Protein AF-B9VQ39-F1 (afdb_monomer_lite)

Sequence (81 aa):
ATPSNCVDQSTYPDYYFRITNSEHKVELKEKFKRMCEKSMIKKRYMHLTEEILKENPNICAYMAPSLDARQDIVVVEVPKL

Radius of gyration: 13.82 Å; chains: 1; bounding box: 28×24×36 Å

Structure (mmCIF, N/CA/C/O backbone):
data_AF-B9VQ39-F1
#
_entry.id   AF-B9VQ39-F1
#
loop_
_atom_site.group_PDB
_atom_site.id
_atom_site.type_symbol
_atom_site.label_atom_id
_atom_site.label_alt_id
_atom_site.label_comp_id
_atom_site.label_asym_id
_atom_site.label_entity_id
_atom_site.label_seq_id
_atom_site.pdbx_PDB_ins_code
_atom_site.Cartn_x
_atom_site.Cartn_y
_atom_site.Cartn_z
_atom_site.occupancy
_atom_site.B_iso_or_equiv
_atom_site.auth_seq_id
_atom_site.auth_comp_id
_atom_site.auth_asym_id
_atom_site.auth_atom_id
_atom_site.pdbx_PDB_model_num
ATOM 1 N N . ALA A 1 1 ? -2.475 11.910 -17.990 1.00 86.62 1 ALA A N 1
ATOM 2 C CA . ALA A 1 1 ? -3.565 10.977 -17.683 1.00 86.62 1 ALA A CA 1
ATOM 3 C C . ALA A 1 1 ? -3.595 10.595 -16.202 1.00 86.62 1 ALA A C 1
ATOM 5 O O . ALA A 1 1 ? -2.589 10.647 -15.514 1.00 86.62 1 ALA A O 1
ATOM 6 N N . THR A 1 2 ? -4.761 10.189 -15.703 1.00 92.12 2 THR A N 1
ATOM 7 C CA . THR A 1 2 ? -4.919 9.540 -14.390 1.00 92.12 2 THR A CA 1
ATOM 8 C C . THR A 1 2 ? -5.010 8.024 -14.611 1.00 92.12 2 THR A C 1
ATOM 10 O O . THR A 1 2 ? -5.661 7.631 -15.581 1.00 92.12 2 THR A O 1
ATOM 13 N N . PRO A 1 3 ? -4.401 7.160 -13.771 1.00 95.62 3 PRO A N 1
ATOM 14 C CA . PRO A 1 3 ? -4.547 5.710 -13.917 1.00 95.62 3 PRO A CA 1
ATOM 15 C C . PRO A 1 3 ? -6.019 5.274 -13.875 1.00 95.62 3 PRO A C 1
ATOM 17 O O . PRO A 1 3 ? -6.827 5.890 -13.184 1.00 95.62 3 PRO A O 1
ATOM 20 N N . SER A 1 4 ? -6.372 4.201 -14.582 1.00 94.25 4 SER A N 1
ATOM 21 C CA . SER A 1 4 ? -7.754 3.696 -14.645 1.00 94.25 4 SER A CA 1
ATOM 22 C C . SER A 1 4 ? -8.185 2.949 -13.381 1.00 94.25 4 SER A C 1
ATOM 24 O O . SER A 1 4 ? -9.354 3.009 -12.999 1.00 94.25 4 SER A O 1
ATOM 26 N N . ASN A 1 5 ? -7.252 2.264 -12.715 1.00 95.88 5 ASN A N 1
ATOM 27 C CA . ASN A 1 5 ? -7.528 1.509 -11.498 1.00 95.88 5 ASN A CA 1
ATOM 28 C C . ASN A 1 5 ? -7.874 2.454 -10.338 1.00 95.88 5 ASN A C 1
ATOM 30 O O . ASN A 1 5 ? -7.074 3.311 -9.953 1.00 95.88 5 ASN A O 1
ATOM 34 N N . CYS A 1 6 ? -9.078 2.282 -9.793 1.00 97.44 6 CYS A N 1
ATOM 35 C CA . CYS A 1 6 ? -9.658 3.115 -8.752 1.00 97.44 6 CYS A CA 1
ATOM 36 C C . CYS A 1 6 ? -9.833 2.307 -7.468 1.00 97.44 6 CYS A C 1
ATOM 38 O O . CYS A 1 6 ? -10.418 1.228 -7.484 1.00 97.44 6 CYS A O 1
ATOM 40 N N . VAL A 1 7 ? -9.354 2.853 -6.356 1.00 97.62 7 VAL A N 1
ATOM 41 C CA . VAL A 1 7 ? -9.376 2.202 -5.050 1.00 97.62 7 VAL A CA 1
ATOM 42 C C . VAL A 1 7 ? -10.110 3.087 -4.054 1.00 97.62 7 VAL A C 1
ATOM 44 O O . VAL A 1 7 ? -9.717 4.237 -3.823 1.00 97.62 7 VAL A O 1
ATOM 47 N N . ASP A 1 8 ? -11.170 2.551 -3.454 1.00 98.19 8 ASP A N 1
ATOM 48 C CA . ASP A 1 8 ? -11.931 3.239 -2.415 1.00 98.19 8 ASP A CA 1
ATOM 49 C C . ASP A 1 8 ? -11.149 3.299 -1.103 1.00 98.19 8 ASP A C 1
ATOM 51 O O . ASP A 1 8 ? -10.561 2.323 -0.634 1.00 98.19 8 ASP A O 1
ATOM 55 N N . GLN A 1 9 ? -11.152 4.473 -0.474 1.00 98.38 9 GLN A N 1
ATOM 56 C CA . GLN A 1 9 ? -10.405 4.692 0.762 1.00 98.38 9 GLN A CA 1
ATOM 57 C C . GLN A 1 9 ? -10.986 3.896 1.937 1.00 98.38 9 GLN A C 1
ATOM 59 O O . GLN A 1 9 ? -10.243 3.537 2.850 1.00 98.38 9 GLN A O 1
ATOM 64 N N . SER A 1 10 ? -12.289 3.594 1.908 1.00 97.81 10 SER A N 1
ATOM 65 C CA . SER A 1 10 ? -12.978 2.818 2.947 1.00 97.81 10 SER A CA 1
ATOM 66 C C . SER A 1 10 ? -12.512 1.362 3.015 1.00 97.81 10 SER A C 1
ATOM 68 O O . SER A 1 10 ? -12.486 0.792 4.102 1.00 97.81 10 SER A O 1
ATOM 70 N N . THR A 1 11 ? -12.111 0.772 1.885 1.00 97.94 11 THR A N 1
ATOM 71 C CA . THR A 1 11 ? -11.643 -0.622 1.783 1.00 97.94 11 THR A CA 1
ATOM 72 C C . THR A 1 11 ? -10.121 -0.730 1.651 1.00 97.94 11 THR A C 1
ATOM 74 O O . THR A 1 11 ? -9.560 -1.823 1.761 1.00 97.94 11 THR A O 1
ATOM 77 N N . TYR A 1 12 ? -9.422 0.398 1.478 1.00 98.38 12 TYR A N 1
ATOM 78 C CA . TYR A 1 12 ? -7.965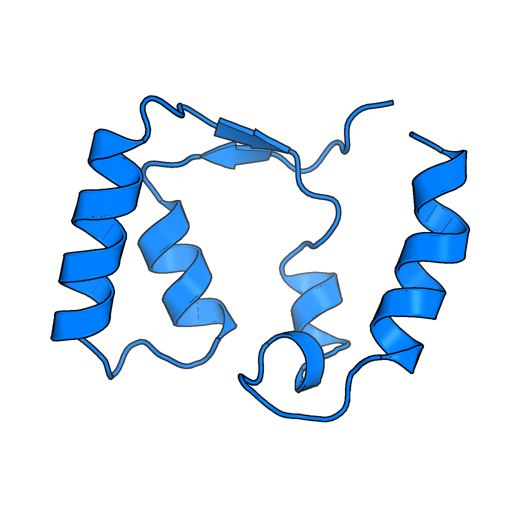 0.433 1.346 1.00 98.38 12 TYR A CA 1
ATOM 79 C C . TYR A 1 12 ? -7.200 -0.219 2.511 1.00 98.38 12 TYR A C 1
ATOM 81 O O . TYR A 1 12 ? -6.213 -0.900 2.230 1.00 98.38 12 TYR A O 1
ATOM 89 N N . PRO A 1 13 ? -7.597 -0.071 3.795 1.00 98.62 13 PRO A N 1
ATOM 90 C CA . PRO A 1 13 ? -6.922 -0.762 4.893 1.00 98.62 13 PRO A CA 1
ATOM 91 C C . PRO A 1 13 ? -6.919 -2.284 4.739 1.00 98.62 13 PRO A C 1
ATOM 93 O O . PRO A 1 13 ? -5.881 -2.910 4.935 1.00 98.62 13 PRO A O 1
ATOM 96 N N . ASP A 1 14 ? -8.046 -2.878 4.349 1.00 98.38 14 ASP A N 1
ATOM 97 C CA . ASP A 1 14 ? -8.149 -4.327 4.155 1.00 98.38 14 ASP A CA 1
ATOM 98 C C . ASP A 1 14 ? -7.346 -4.782 2.939 1.00 98.38 14 ASP A C 1
ATOM 100 O O . ASP A 1 14 ? -6.585 -5.745 3.016 1.00 98.38 14 ASP A O 1
ATOM 104 N N . TYR A 1 15 ? -7.447 -4.044 1.833 1.00 97.94 15 TYR A N 1
ATOM 105 C CA . TYR A 1 15 ? -6.640 -4.292 0.642 1.00 97.94 15 TYR A CA 1
ATOM 106 C C . TYR A 1 15 ? -5.136 -4.263 0.952 1.00 97.94 15 TYR A C 1
ATOM 108 O O . TYR A 1 15 ? -4.423 -5.218 0.643 1.00 97.94 15 TYR A O 1
ATOM 116 N N . TYR A 1 16 ? -4.660 -3.191 1.593 1.00 98.38 16 TYR A N 1
ATOM 117 C CA . TYR A 1 16 ? -3.243 -2.965 1.868 1.00 98.38 16 TYR A CA 1
ATOM 118 C C . TYR A 1 16 ? -2.663 -4.039 2.791 1.00 98.38 16 TYR A C 1
ATOM 120 O O . TYR A 1 16 ? -1.590 -4.574 2.511 1.00 98.38 16 TYR A O 1
ATOM 128 N N . PHE A 1 17 ? -3.359 -4.387 3.876 1.00 98.56 17 PHE A N 1
ATOM 129 C CA . PHE A 1 17 ? -2.870 -5.384 4.834 1.00 98.56 17 PHE A CA 1
ATOM 130 C C . PHE A 1 17 ? -2.895 -6.802 4.265 1.00 98.56 17 PHE A C 1
ATOM 132 O O . PHE A 1 17 ? -1.972 -7.572 4.542 1.00 98.56 17 PHE A O 1
ATOM 139 N N . ARG A 1 18 ? -3.871 -7.123 3.411 1.00 98.25 18 ARG A N 1
ATOM 140 C CA . ARG A 1 18 ? -3.920 -8.398 2.696 1.00 98.25 18 ARG A CA 1
ATOM 141 C C . ARG A 1 18 ? -2.773 -8.533 1.699 1.00 98.25 18 ARG A C 1
ATOM 143 O O . ARG A 1 18 ? -2.030 -9.505 1.776 1.00 98.25 18 ARG A O 1
ATOM 150 N N . ILE A 1 19 ? -2.590 -7.568 0.792 1.00 97.75 19 ILE A N 1
ATOM 151 C CA . ILE A 1 19 ? -1.579 -7.681 -0.278 1.00 97.75 19 ILE A CA 1
ATOM 152 C C . ILE A 1 19 ? -0.139 -7.607 0.247 1.00 97.75 19 ILE A C 1
ATOM 154 O O . ILE A 1 19 ? 0.773 -8.164 -0.352 1.00 97.75 19 ILE A O 1
ATOM 158 N N . THR A 1 20 ? 0.074 -6.966 1.400 1.00 97.94 20 THR A N 1
ATOM 159 C CA . THR A 1 20 ? 1.385 -6.901 2.073 1.00 97.94 20 THR A CA 1
ATOM 160 C C . THR A 1 20 ? 1.593 -8.009 3.113 1.00 97.94 20 THR A C 1
ATOM 162 O O . THR A 1 20 ? 2.517 -7.919 3.925 1.00 97.94 20 THR A O 1
ATOM 165 N N . ASN A 1 21 ? 0.740 -9.043 3.130 1.00 97.75 21 ASN A N 1
ATOM 166 C CA . ASN A 1 21 ?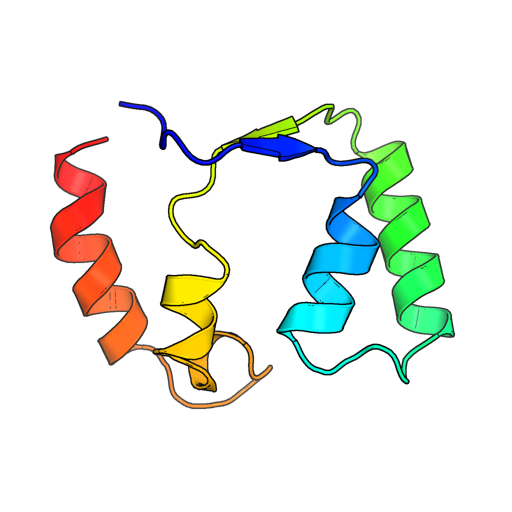 0.807 -10.177 4.065 1.00 97.75 21 ASN A CA 1
ATOM 167 C C . ASN A 1 21 ? 0.925 -9.752 5.544 1.00 97.75 21 ASN A C 1
ATOM 169 O O . ASN A 1 21 ? 1.635 -10.363 6.344 1.00 97.75 21 ASN A O 1
ATOM 173 N N . SER A 1 22 ? 0.238 -8.673 5.915 1.00 98.31 22 SER A N 1
ATOM 174 C CA . SER A 1 22 ? 0.367 -8.006 7.215 1.00 98.31 22 SER A CA 1
ATOM 175 C C . SER A 1 22 ? -0.882 -8.120 8.096 1.00 98.31 22 SER A C 1
ATOM 177 O O . SER A 1 22 ? -0.928 -7.488 9.145 1.00 98.31 22 SER A O 1
ATOM 179 N N . GLU A 1 23 ? -1.867 -8.948 7.731 1.00 98.38 23 GLU A N 1
ATOM 180 C CA . GLU A 1 23 ? -3.134 -9.134 8.473 1.00 98.38 23 GLU A CA 1
ATOM 181 C C . GLU A 1 23 ? -2.953 -9.500 9.957 1.00 98.38 23 GLU A C 1
ATOM 183 O O . GLU A 1 23 ? -3.752 -9.105 10.800 1.00 98.38 23 GLU A O 1
ATOM 188 N N . HIS A 1 24 ? -1.856 -10.176 10.307 1.00 98.44 24 HIS A N 1
ATOM 189 C CA . HIS A 1 24 ? -1.517 -10.509 11.694 1.00 98.44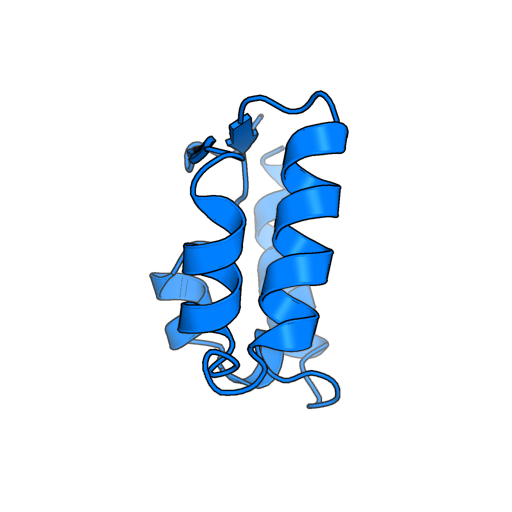 24 HIS A CA 1
ATOM 190 C C . HIS A 1 24 ? -1.198 -9.277 12.568 1.00 98.44 24 HIS A C 1
ATOM 192 O O . HIS A 1 24 ? -1.171 -9.378 13.793 1.00 98.44 24 HIS A O 1
ATOM 198 N N . LYS A 1 25 ? -0.961 -8.099 11.975 1.00 98.25 25 LYS A N 1
ATOM 199 C CA . LYS A 1 25 ? -0.630 -6.846 12.678 1.00 98.25 25 LYS A CA 1
ATOM 200 C C . LYS A 1 25 ? -1.893 -6.046 13.004 1.00 98.25 25 LYS A C 1
ATOM 202 O O . LYS A 1 25 ? -2.055 -4.915 12.543 1.00 98.25 25 LYS A O 1
ATOM 207 N N . VAL A 1 26 ? -2.779 -6.640 13.799 1.00 98.50 26 VAL A N 1
ATOM 208 C CA . VAL A 1 26 ? -4.135 -6.129 14.072 1.00 98.50 26 VAL A CA 1
ATOM 209 C C . VAL A 1 26 ? -4.129 -4.682 14.581 1.00 98.50 26 VAL A C 1
ATOM 211 O O . VAL A 1 26 ? -4.771 -3.823 13.983 1.00 98.50 26 VAL A O 1
ATOM 214 N N . GLU A 1 27 ? -3.330 -4.362 15.603 1.00 98.56 27 GLU A N 1
ATOM 215 C CA . GLU A 1 27 ? -3.263 -2.999 16.163 1.00 98.56 27 GL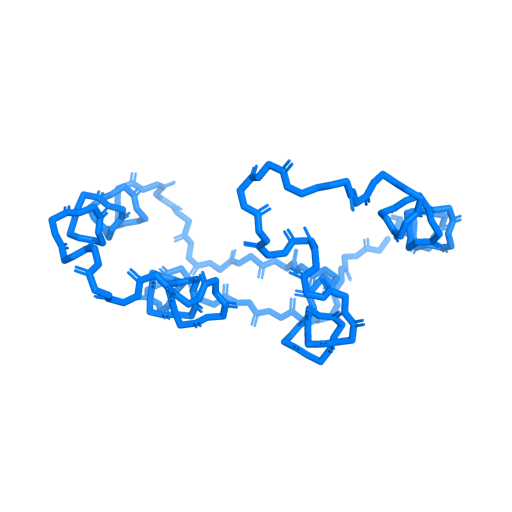U A CA 1
ATOM 216 C C . GLU A 1 27 ? -2.769 -1.958 15.143 1.00 98.56 27 GLU A C 1
ATOM 218 O O . GLU A 1 27 ? -3.245 -0.817 15.087 1.00 98.56 27 GLU A O 1
ATOM 223 N N . LEU A 1 28 ? -1.820 -2.354 14.288 1.00 98.62 28 LEU A N 1
ATOM 224 C CA . LEU A 1 28 ? -1.315 -1.495 13.222 1.00 98.62 28 LEU A CA 1
ATOM 225 C C . LEU A 1 28 ? -2.396 -1.261 12.161 1.00 98.62 28 LEU A C 1
ATOM 227 O O . LEU A 1 28 ? -2.534 -0.133 11.680 1.00 98.62 28 LEU A O 1
ATOM 231 N N . LYS A 1 29 ? -3.187 -2.291 11.837 1.00 98.69 29 LYS A N 1
ATOM 232 C CA . LYS A 1 29 ? -4.332 -2.199 10.922 1.00 98.69 29 LYS A CA 1
ATOM 233 C C . LYS A 1 29 ? -5.401 -1.260 11.461 1.00 98.69 29 LYS A C 1
ATOM 235 O O . LYS A 1 29 ? -5.867 -0.392 10.726 1.00 98.69 29 LYS A O 1
ATOM 240 N N . GLU A 1 30 ? -5.727 -1.338 12.748 1.00 98.69 30 GLU A N 1
ATOM 241 C CA . GLU A 1 30 ? -6.679 -0.425 13.394 1.00 98.69 30 GLU A CA 1
ATOM 242 C C . GLU A 1 30 ? -6.194 1.028 13.393 1.00 98.69 30 GLU A C 1
ATOM 244 O O . GLU A 1 30 ? -6.961 1.963 13.135 1.00 98.69 30 GLU A O 1
ATOM 249 N N . LYS A 1 31 ? -4.904 1.257 13.661 1.00 98.69 31 LYS A N 1
ATOM 250 C CA . LYS A 1 31 ? -4.305 2.591 13.529 1.00 98.69 31 LYS A CA 1
ATOM 251 C C . LYS A 1 31 ? -4.387 3.086 12.084 1.00 98.69 31 LYS A C 1
ATOM 253 O O . LYS A 1 31 ? -4.769 4.233 11.863 1.00 98.69 31 LYS A O 1
ATOM 258 N N . PHE A 1 32 ? -4.067 2.234 11.113 1.00 98.62 32 PHE A N 1
ATOM 259 C CA . PHE A 1 32 ? -4.106 2.574 9.693 1.00 98.62 32 PHE A CA 1
ATOM 260 C C . PHE A 1 32 ? -5.519 2.898 9.201 1.00 98.62 32 PHE A C 1
ATOM 262 O O . PHE A 1 32 ? -5.716 3.918 8.542 1.00 98.62 32 PHE A O 1
ATOM 269 N N . LYS A 1 33 ? -6.518 2.112 9.611 1.00 98.69 33 LYS A N 1
ATOM 270 C CA . LYS A 1 33 ? -7.934 2.365 9.326 1.00 98.69 33 LYS A CA 1
ATOM 271 C C . LYS A 1 33 ? -8.372 3.753 9.799 1.00 98.69 33 LYS A C 1
ATOM 273 O O . LYS A 1 33 ? -8.891 4.525 8.997 1.00 98.69 33 LYS A O 1
ATOM 278 N N . ARG A 1 34 ? -8.056 4.124 11.046 1.00 98.44 34 ARG A N 1
ATOM 279 C CA . ARG A 1 34 ? -8.353 5.467 11.587 1.00 98.44 34 ARG A CA 1
ATOM 280 C C . ARG A 1 34 ? -7.680 6.593 10.794 1.00 98.44 34 ARG A C 1
ATOM 282 O O . ARG A 1 34 ? -8.258 7.669 10.659 1.00 98.44 34 ARG A O 1
ATOM 289 N N . MET A 1 35 ? -6.467 6.370 10.279 1.00 98.50 35 MET A N 1
ATOM 290 C CA . MET A 1 35 ? -5.790 7.344 9.410 1.00 98.50 35 MET A CA 1
ATOM 291 C C . MET A 1 35 ? -6.507 7.490 8.063 1.00 98.50 35 MET A C 1
ATOM 293 O O . MET A 1 35 ? -6.718 8.616 7.618 1.00 98.50 35 MET A O 1
ATOM 297 N N . CYS A 1 36 ? -6.922 6.384 7.439 1.00 98.44 36 CYS A N 1
ATOM 298 C CA . CYS A 1 36 ? -7.685 6.403 6.188 1.00 98.44 36 CYS A CA 1
ATOM 299 C C . CYS A 1 36 ? -9.044 7.099 6.341 1.00 98.44 36 CYS A C 1
ATOM 301 O O . CYS A 1 36 ? -9.398 7.915 5.495 1.00 98.44 36 CYS A O 1
ATOM 303 N N . GLU A 1 37 ? -9.772 6.837 7.428 1.00 98.19 37 GLU A N 1
ATOM 304 C CA . GLU A 1 37 ? -11.070 7.467 7.714 1.00 98.19 37 GLU A CA 1
ATOM 305 C C . GLU A 1 37 ? -10.953 8.989 7.885 1.00 98.19 37 GLU A C 1
ATOM 307 O O . GLU A 1 37 ? -11.808 9.740 7.417 1.00 98.19 37 GLU A O 1
ATOM 312 N N . LYS A 1 38 ? -9.873 9.464 8.517 1.00 98.25 38 LYS A N 1
ATOM 313 C CA . LYS A 1 38 ? -9.637 10.895 8.768 1.00 98.25 38 LYS A CA 1
ATOM 314 C C . LYS A 1 38 ? -8.926 11.625 7.630 1.00 98.25 38 LYS A C 1
ATOM 316 O O . LYS A 1 38 ? -8.734 12.834 7.722 1.00 98.25 38 LYS A O 1
ATOM 321 N N . SER A 1 39 ? -8.530 10.936 6.560 1.00 98.06 39 SER A N 1
ATOM 322 C CA . SER A 1 39 ? -7.726 11.552 5.499 1.00 98.06 39 SER A CA 1
ATOM 323 C C . SER A 1 39 ? -8.528 12.456 4.558 1.00 98.06 39 SER A C 1
ATOM 325 O O . SER A 1 39 ? -7.937 13.053 3.666 1.00 98.06 39 SER A O 1
ATOM 327 N N . MET A 1 40 ? -9.860 12.519 4.694 1.00 97.94 40 MET A N 1
ATOM 328 C CA . MET A 1 40 ? -10.769 13.249 3.793 1.00 97.94 40 MET A CA 1
ATOM 329 C C . MET A 1 40 ? -10.710 12.78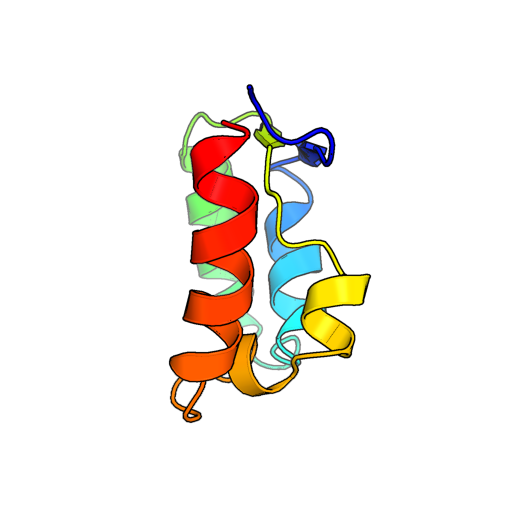6 2.322 1.00 97.94 40 MET A C 1
ATOM 331 O O . MET A 1 40 ? -11.181 13.478 1.421 1.00 97.94 40 MET A O 1
ATOM 335 N N . ILE A 1 41 ? -10.162 11.593 2.067 1.00 98.31 41 ILE A N 1
ATOM 336 C CA . ILE A 1 41 ? -10.060 10.990 0.732 1.00 98.31 41 ILE A CA 1
ATOM 337 C C . ILE A 1 41 ? -11.220 10.013 0.565 1.00 98.31 41 ILE A C 1
ATOM 339 O O . ILE A 1 41 ? -11.439 9.168 1.425 1.00 98.31 41 ILE A O 1
ATOM 343 N N . LYS A 1 42 ? -11.939 10.093 -0.560 1.00 98.19 42 LYS A N 1
ATOM 344 C CA . LYS A 1 42 ? -12.987 9.114 -0.901 1.00 98.19 42 LYS A CA 1
ATOM 345 C C . LYS A 1 42 ? -12.430 7.931 -1.691 1.00 98.19 42 LYS A C 1
ATOM 347 O O . LYS A 1 42 ? -12.662 6.787 -1.328 1.00 98.19 42 LYS A O 1
ATOM 352 N N . LYS A 1 43 ? -11.655 8.220 -2.737 1.00 97.88 43 LYS A N 1
ATOM 353 C CA . LYS A 1 43 ? -11.057 7.237 -3.647 1.00 97.88 43 LYS A CA 1
ATOM 354 C C . LYS A 1 43 ? -9.736 7.752 -4.204 1.00 97.88 43 LYS A C 1
ATOM 356 O O . LYS A 1 43 ? -9.520 8.965 -4.247 1.00 97.88 43 LYS A O 1
ATOM 361 N N . ARG A 1 44 ? -8.862 6.846 -4.631 1.00 97.94 44 ARG A N 1
ATOM 362 C CA . ARG A 1 44 ? -7.578 7.151 -5.280 1.00 97.94 44 ARG A CA 1
ATOM 363 C C . ARG A 1 44 ? -7.433 6.350 -6.557 1.00 97.94 44 ARG A C 1
ATOM 365 O O . ARG A 1 44 ? -7.986 5.265 -6.672 1.00 97.94 44 ARG A O 1
ATOM 372 N N . TYR A 1 45 ? -6.669 6.889 -7.494 1.00 97.00 45 TYR A N 1
ATOM 373 C CA . TYR A 1 45 ? -6.331 6.201 -8.728 1.00 97.00 45 TYR A CA 1
ATOM 374 C C . TYR A 1 45 ? -4.860 5.807 -8.683 1.00 97.00 45 TYR A C 1
ATOM 376 O O . TYR A 1 45 ? -4.006 6.655 -8.420 1.00 97.00 45 TYR A O 1
ATOM 384 N N . MET A 1 46 ? -4.567 4.522 -8.863 1.00 96.06 46 MET A N 1
ATOM 385 C CA . MET A 1 46 ? -3.229 3.962 -8.662 1.00 96.06 46 MET A CA 1
ATOM 386 C C . MET A 1 46 ? -2.878 3.024 -9.807 1.00 96.06 46 MET A C 1
ATOM 388 O O . MET A 1 46 ? -3.642 2.113 -10.093 1.00 96.06 46 MET A O 1
ATOM 392 N N . HIS A 1 47 ? -1.706 3.201 -10.423 1.00 96.06 47 HIS A N 1
ATOM 393 C CA . HIS A 1 47 ? -1.232 2.258 -11.441 1.00 96.06 47 HIS A CA 1
ATOM 394 C C . HIS A 1 47 ? -0.937 0.873 -10.840 1.00 96.06 47 HIS A C 1
ATOM 396 O O . HIS A 1 47 ? -1.240 -0.134 -11.461 1.00 96.06 47 HIS A O 1
ATOM 402 N N . LEU A 1 48 ? -0.407 0.815 -9.611 1.00 96.50 48 LEU A N 1
ATOM 403 C CA . LEU A 1 48 ? -0.110 -0.446 -8.925 1.00 96.50 48 LEU A CA 1
ATOM 404 C C . LEU A 1 48 ? -1.404 -1.208 -8.592 1.00 96.50 48 LEU A C 1
ATOM 406 O O . LEU A 1 48 ? -2.104 -0.856 -7.637 1.00 96.50 48 LEU A O 1
ATOM 410 N N . THR A 1 49 ? -1.704 -2.239 -9.380 1.00 97.25 49 THR A N 1
ATOM 411 C CA . THR A 1 49 ? -2.807 -3.181 -9.151 1.00 97.25 49 THR A CA 1
ATOM 412 C C . THR A 1 49 ? -2.348 -4.388 -8.333 1.00 97.25 49 THR A C 1
ATOM 414 O O . THR A 1 49 ? -1.155 -4.573 -8.081 1.00 97.25 49 THR A O 1
ATOM 417 N N . GLU A 1 50 ? -3.291 -5.229 -7.908 1.00 96.25 50 GLU A N 1
ATOM 418 C CA . GLU A 1 50 ? -2.969 -6.458 -7.180 1.00 96.25 50 GLU A CA 1
ATOM 419 C C . GLU A 1 50 ? -2.130 -7.428 -8.024 1.00 96.25 50 GLU A C 1
ATOM 421 O O . GLU A 1 50 ? -1.241 -8.092 -7.496 1.00 96.25 50 GLU A O 1
ATOM 426 N N . GLU A 1 51 ? -2.380 -7.484 -9.329 1.00 97.31 51 GLU A N 1
ATOM 427 C CA . GLU A 1 51 ? -1.659 -8.323 -10.287 1.00 97.31 51 GLU A CA 1
ATOM 428 C C . GLU A 1 51 ? -0.190 -7.896 -10.377 1.00 97.31 51 GLU A C 1
ATOM 430 O O . GLU A 1 51 ? 0.698 -8.715 -10.143 1.00 97.31 51 GLU A O 1
ATOM 435 N N . ILE A 1 52 ? 0.066 -6.596 -10.572 1.00 97.06 52 ILE A N 1
ATOM 436 C CA . ILE A 1 52 ? 1.430 -6.039 -10.622 1.00 97.06 52 ILE A CA 1
ATOM 437 C C . ILE A 1 52 ? 2.175 -6.315 -9.312 1.00 97.06 52 ILE A C 1
ATOM 439 O O . ILE A 1 52 ? 3.356 -6.662 -9.314 1.00 97.06 52 ILE A O 1
ATOM 443 N N . LEU A 1 53 ? 1.492 -6.172 -8.173 1.00 97.62 53 LEU A N 1
ATOM 444 C CA . LEU A 1 53 ? 2.084 -6.411 -6.857 1.00 97.62 53 LEU A CA 1
ATOM 445 C C . LEU A 1 53 ? 2.383 -7.896 -6.600 1.00 97.62 53 LEU A C 1
ATOM 447 O O . LEU A 1 53 ? 3.388 -8.204 -5.961 1.00 97.62 53 LEU A O 1
ATOM 451 N N . LYS A 1 54 ? 1.564 -8.819 -7.119 1.00 96.38 54 LYS A N 1
ATOM 452 C CA . LYS A 1 54 ? 1.824 -10.268 -7.052 1.00 96.38 54 LYS A CA 1
ATOM 453 C C . LYS A 1 54 ? 3.006 -10.690 -7.921 1.00 96.38 54 LYS A C 1
ATOM 455 O O . LYS A 1 54 ? 3.765 -11.560 -7.506 1.00 96.38 54 LYS A O 1
ATOM 460 N N . GLU A 1 55 ? 3.178 -10.069 -9.084 1.00 97.38 55 GLU A N 1
ATOM 461 C CA . GLU A 1 55 ? 4.345 -10.282 -9.953 1.00 97.38 55 GLU A CA 1
ATOM 462 C C . GLU A 1 55 ? 5.631 -9.697 -9.349 1.00 97.38 55 GLU A C 1
ATOM 464 O O . GLU A 1 55 ? 6.724 -10.194 -9.607 1.00 97.38 55 GLU A O 1
ATOM 469 N N . ASN A 1 56 ? 5.502 -8.683 -8.485 1.00 96.94 56 ASN A N 1
ATOM 470 C CA . ASN A 1 56 ? 6.618 -7.964 -7.872 1.00 96.94 56 ASN A CA 1
ATOM 471 C C . ASN A 1 56 ? 6.556 -7.999 -6.329 1.00 96.94 56 ASN A C 1
ATOM 473 O O . ASN A 1 56 ? 6.454 -6.947 -5.690 1.00 96.94 56 ASN A O 1
ATOM 477 N N . PRO A 1 57 ? 6.671 -9.174 -5.680 1.00 96.81 57 PRO A N 1
ATOM 478 C CA . PRO A 1 57 ? 6.434 -9.324 -4.239 1.00 96.81 57 PRO A CA 1
ATOM 479 C C . PRO A 1 57 ? 7.379 -8.487 -3.360 1.00 96.81 57 PRO A C 1
ATOM 481 O O . PRO A 1 57 ? 7.001 -8.057 -2.268 1.00 96.81 57 PRO A O 1
ATOM 484 N N . ASN A 1 58 ? 8.588 -8.175 -3.840 1.00 97.94 58 ASN A N 1
ATOM 485 C CA . ASN A 1 58 ? 9.527 -7.304 -3.124 1.00 97.94 58 ASN A CA 1
ATOM 486 C C . ASN A 1 58 ? 9.026 -5.854 -3.009 1.00 97.94 58 ASN A C 1
ATOM 488 O O . ASN A 1 58 ? 9.452 -5.141 -2.103 1.00 97.94 58 ASN A O 1
ATOM 492 N N . ILE A 1 59 ? 8.109 -5.409 -3.879 1.00 97.81 59 ILE A N 1
ATOM 493 C CA . ILE A 1 59 ? 7.458 -4.094 -3.763 1.00 97.81 59 ILE A CA 1
ATOM 494 C C . ILE A 1 59 ? 6.545 -4.044 -2.529 1.00 97.81 59 ILE A C 1
ATOM 496 O O . ILE A 1 59 ? 6.410 -2.980 -1.917 1.00 97.81 59 ILE A O 1
ATOM 500 N N . CYS A 1 60 ? 5.949 -5.180 -2.154 1.00 97.62 60 CYS A N 1
ATOM 501 C CA . CYS A 1 60 ? 5.081 -5.331 -0.984 1.00 97.62 60 CYS A CA 1
ATOM 502 C C . CYS A 1 60 ? 5.851 -5.536 0.327 1.00 97.62 60 CYS A C 1
ATOM 504 O O . CYS A 1 60 ? 5.287 -5.338 1.405 1.00 97.62 60 CYS A O 1
ATOM 506 N N . ALA A 1 61 ? 7.118 -5.940 0.259 1.00 97.12 61 ALA A N 1
ATOM 507 C CA . ALA A 1 61 ? 7.954 -6.142 1.432 1.00 97.12 61 ALA A CA 1
ATOM 508 C C . ALA A 1 61 ? 8.518 -4.809 1.954 1.00 97.12 61 ALA A C 1
ATOM 510 O O . ALA A 1 61 ? 8.947 -3.950 1.190 1.00 97.12 61 ALA A O 1
ATOM 511 N N . TYR A 1 62 ? 8.551 -4.649 3.280 1.00 95.31 62 TYR A N 1
ATOM 512 C CA . TYR A 1 62 ? 8.874 -3.371 3.931 1.00 95.31 62 TYR A CA 1
ATOM 513 C C . TYR A 1 62 ? 10.272 -2.821 3.593 1.00 95.31 62 TYR A C 1
ATOM 515 O O . TYR A 1 62 ? 10.428 -1.613 3.452 1.00 95.31 62 TYR A O 1
ATOM 523 N N . MET A 1 63 ? 11.279 -3.693 3.474 1.00 96.75 63 MET A N 1
ATOM 524 C CA . MET A 1 63 ? 12.688 -3.309 3.271 1.00 96.75 63 MET A CA 1
ATOM 525 C C . MET A 1 63 ? 13.413 -4.215 2.264 1.00 96.75 63 MET A C 1
ATOM 527 O O . MET A 1 63 ? 14.639 -4.291 2.262 1.00 96.75 63 MET A O 1
ATOM 531 N N . ALA A 1 64 ? 12.673 -4.940 1.420 1.00 97.81 64 ALA A N 1
ATOM 532 C CA . ALA A 1 64 ? 13.303 -5.749 0.382 1.00 97.81 64 ALA A CA 1
ATOM 533 C C . ALA A 1 64 ? 13.805 -4.855 -0.767 1.00 97.81 64 ALA A C 1
ATOM 535 O O . ALA A 1 64 ? 13.149 -3.860 -1.107 1.00 97.81 64 ALA A O 1
ATOM 536 N N . PRO A 1 65 ? 14.930 -5.212 -1.411 1.00 98.25 65 PRO A N 1
ATOM 537 C CA . PRO A 1 65 ? 15.385 -4.514 -2.605 1.00 98.25 65 PRO A CA 1
ATOM 538 C C . PRO A 1 65 ? 14.316 -4.616 -3.701 1.00 98.25 65 PRO A C 1
ATOM 540 O O . PRO A 1 65 ? 13.922 -5.705 -4.118 1.00 98.25 65 PRO A O 1
ATOM 543 N N . SER A 1 66 ? 13.813 -3.460 -4.131 1.00 98.25 66 SER A N 1
ATOM 544 C CA . SER A 1 66 ? 12.743 -3.347 -5.134 1.00 98.25 66 SER A CA 1
ATOM 545 C C . SER A 1 66 ? 12.917 -2.139 -6.059 1.00 98.25 66 SER A C 1
ATOM 547 O O . SER A 1 66 ? 11.975 -1.759 -6.746 1.00 98.25 66 SER A O 1
ATOM 549 N N . LEU A 1 67 ? 14.098 -1.506 -6.061 1.00 98.31 67 LEU A N 1
ATOM 550 C CA . LEU A 1 67 ? 14.336 -0.275 -6.817 1.00 98.31 67 LEU A CA 1
ATOM 551 C C . LEU A 1 67 ? 14.205 -0.496 -8.327 1.00 98.31 67 LEU A C 1
ATOM 553 O O . LEU A 1 67 ? 13.466 0.247 -8.963 1.00 98.31 67 LEU A O 1
ATOM 557 N N . ASP A 1 68 ? 14.855 -1.526 -8.865 1.00 98.00 68 ASP A N 1
ATOM 558 C CA . ASP A 1 68 ? 14.868 -1.795 -10.308 1.00 98.00 68 ASP A CA 1
ATOM 559 C C . ASP A 1 68 ? 13.450 -2.057 -10.832 1.00 98.00 68 ASP A C 1
ATOM 561 O O . ASP A 1 68 ? 12.976 -1.343 -11.708 1.00 98.00 68 ASP A O 1
ATOM 565 N N . ALA A 1 69 ? 12.699 -2.950 -10.176 1.00 97.62 69 ALA A N 1
ATOM 566 C CA . ALA A 1 69 ? 11.300 -3.218 -10.522 1.00 97.62 69 ALA A CA 1
ATOM 567 C C . ALA A 1 69 ? 10.410 -1.960 -10.456 1.00 97.62 69 ALA A C 1
ATOM 569 O O . ALA A 1 69 ? 9.509 -1.775 -11.273 1.00 97.62 69 ALA A O 1
ATOM 570 N N . ARG A 1 70 ? 10.649 -1.058 -9.493 1.00 98.00 70 ARG A N 1
ATOM 571 C CA . ARG A 1 70 ? 9.925 0.224 -9.418 1.00 98.00 70 ARG A CA 1
ATOM 572 C C . ARG A 1 70 ? 10.307 1.153 -10.569 1.00 98.00 70 ARG A C 1
ATOM 574 O O . ARG A 1 70 ? 9.426 1.838 -11.082 1.00 98.00 70 ARG A O 1
ATOM 581 N N . GLN A 1 71 ? 11.580 1.191 -10.954 1.00 98.12 71 GLN A N 1
ATOM 582 C CA . GLN A 1 71 ? 12.053 2.013 -12.067 1.00 98.12 71 GLN A CA 1
ATOM 583 C C . GLN A 1 71 ? 11.494 1.526 -13.402 1.00 98.12 71 GLN A C 1
ATOM 585 O O . GLN A 1 71 ? 10.988 2.347 -14.164 1.00 98.12 71 GLN A O 1
ATOM 590 N N . ASP A 1 72 ? 11.485 0.215 -13.642 1.00 97.19 72 ASP A N 1
ATOM 591 C CA . ASP A 1 72 ? 10.934 -0.376 -14.867 1.00 97.19 72 ASP A CA 1
ATOM 592 C C . ASP A 1 72 ? 9.462 0.014 -15.077 1.00 97.19 72 ASP A C 1
ATOM 594 O O . ASP A 1 72 ? 9.052 0.356 -16.186 1.00 97.19 72 ASP A O 1
ATOM 598 N N . ILE A 1 73 ? 8.674 0.056 -13.996 1.00 96.19 73 ILE A N 1
ATOM 599 C CA . ILE A 1 73 ? 7.280 0.522 -14.035 1.00 96.19 73 ILE A CA 1
ATOM 600 C C . ILE A 1 73 ? 7.218 2.033 -14.305 1.00 96.19 73 ILE A C 1
ATOM 602 O O . ILE A 1 73 ? 6.505 2.495 -15.195 1.00 96.19 73 ILE A O 1
ATOM 606 N N . VAL A 1 74 ? 7.947 2.835 -13.527 1.00 95.88 74 VAL A N 1
ATOM 607 C CA . VAL A 1 74 ? 7.837 4.303 -13.553 1.00 95.88 74 VAL A CA 1
ATOM 608 C C . VAL A 1 74 ? 8.311 4.893 -14.884 1.00 95.88 74 VAL A C 1
ATOM 610 O O . VAL A 1 74 ? 7.657 5.803 -15.396 1.00 95.88 74 VAL A O 1
ATOM 613 N N . VAL A 1 75 ? 9.391 4.369 -15.472 1.00 97.19 75 VAL A N 1
ATOM 614 C CA . VAL A 1 75 ? 9.945 4.836 -16.758 1.00 97.19 75 VAL A CA 1
ATOM 615 C C . VAL A 1 75 ? 8.933 4.693 -17.896 1.00 97.19 75 VAL A C 1
ATOM 617 O O . VAL A 1 75 ? 8.880 5.548 -18.780 1.00 97.19 75 VAL A O 1
ATOM 620 N N . VAL A 1 76 ? 8.105 3.648 -17.866 1.00 95.00 76 VAL A N 1
ATOM 621 C CA . VAL A 1 76 ? 7.087 3.391 -18.893 1.00 95.00 76 VAL A CA 1
ATOM 622 C C . VAL A 1 76 ? 5.797 4.162 -18.618 1.00 95.00 76 VAL A C 1
ATOM 624 O O . VAL A 1 76 ? 5.164 4.659 -19.552 1.00 95.00 76 VAL A O 1
ATOM 627 N N . GLU A 1 77 ? 5.382 4.261 -17.356 1.00 94.19 77 GLU A N 1
ATOM 628 C CA . GLU A 1 77 ? 4.045 4.748 -17.009 1.00 94.19 77 GLU A CA 1
ATOM 629 C C . GLU A 1 77 ? 3.975 6.255 -16.784 1.00 94.19 77 GLU A C 1
ATOM 631 O O . GLU A 1 77 ? 2.984 6.86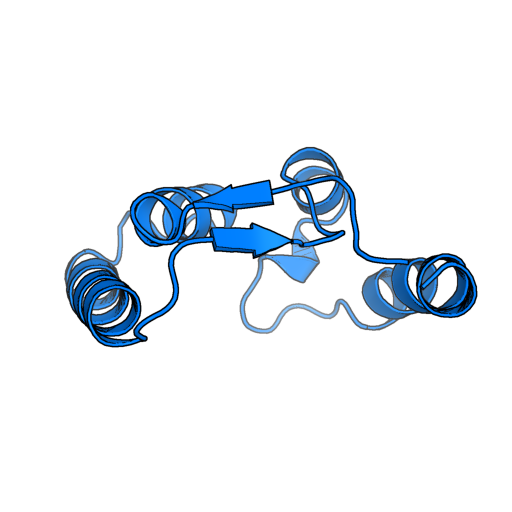7 -17.172 1.00 94.19 77 GLU A O 1
ATOM 636 N N . VAL A 1 78 ? 5.014 6.890 -16.229 1.00 92.81 78 VAL A N 1
ATOM 637 C CA . VAL A 1 78 ? 5.007 8.347 -15.999 1.00 92.81 78 VAL A CA 1
ATOM 638 C C . VAL A 1 78 ? 4.824 9.151 -17.289 1.00 92.81 78 VAL A C 1
ATOM 640 O O . VAL A 1 78 ? 4.005 10.065 -17.267 1.00 92.81 78 VAL A O 1
ATOM 643 N N . PRO A 1 79 ? 5.476 8.824 -18.423 1.00 95.50 79 PRO A N 1
ATOM 644 C CA . PRO A 1 79 ? 5.240 9.537 -19.682 1.00 95.50 79 PRO A CA 1
ATOM 645 C C . PRO A 1 79 ? 3.810 9.420 -20.235 1.00 95.50 79 PRO A C 1
ATOM 647 O O . PRO A 1 79 ? 3.437 10.195 -21.113 1.00 95.50 79 PRO A O 1
ATOM 650 N N . LYS A 1 80 ? 3.015 8.445 -19.768 1.00 89.62 80 LYS A N 1
ATOM 651 C CA . LYS A 1 80 ? 1.603 8.274 -20.153 1.00 89.62 80 LYS A CA 1
ATOM 652 C C . LYS A 1 80 ? 0.660 9.128 -19.287 1.00 89.62 80 LYS A C 1
ATOM 654 O O . LYS A 1 80 ? -0.511 9.295 -19.647 1.00 89.62 80 LYS A O 1
ATOM 659 N N . LEU A 1 81 ? 1.135 9.617 -18.133 1.00 82.00 81 LEU A N 1
ATOM 660 C CA . LEU A 1 81 ? 0.408 10.486 -17.196 1.00 82.00 81 LEU A CA 1
ATOM 661 C C . LEU A 1 81 ? 0.522 11.971 -17.578 1.00 82.00 81 LEU A C 1
ATOM 663 O O . LEU A 1 81 ? -0.297 12.740 -17.025 1.00 82.00 81 LEU A O 1
#

Secondary structure (DSSP, 8-state):
---S-EEETTTHHHHHHHHTT-TT-HHHHHHHHHHHHHT---EEE-S--HHHHHH-HHHHSSSS--HHHHHHHHHHHGGG-

Organism: NCBI:txid497760

InterPro domains:
  IPR001099 Chalcone/stilbene synthase, N-terminal [PF00195] (1-81)
  IPR011141 Polyketide synthase, type III [PTHR11877] (1-81)
  IPR016039 Thiolase-like [G3DSA:3.40.47.10] (1-81)
  IPR016039 Thiolase-like [SSF53901] (1-81)

pLDDT: mean 97.01, std 2.58, range [82.0, 98.69]

Foldseek 3Di:
DFAPDKAFLQCVLVVLCVLLVNVVVPVVSVVSNVCSVPVPDGMGTDPDDSVLCVVQVQVSYPDRPCVVVVCVVCVPVVVVD